Protein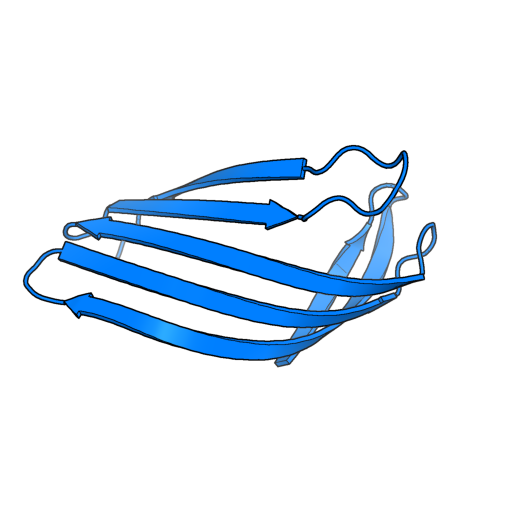 AF-A0A431ID46-F1 (afdb_monomer_lite)

pLDDT: mean 86.56, std 7.96, range [59.41, 94.62]

Sequence (87 aa):
MFHTYIDSYNKQGYWVGANHKFNLYDNGGKINLNLNAGYLNGSGHKSLLIYPTLEVGYGKAYIDIVGFPSYGDYNGLVSVGLRLNIN

Foldseek 3Di:
DKDWDQDPVRDIWIKDWDKDWDFPDDDQKTWIKIWIWTWIGDPVDTDTFTWIWIWTGGDFKIKIWIWGDDDPPDDIDIDIDIGGRDD

Secondary structure (DSSP, 8-state):
-EEEEE-TTS-EEEEEEEEEEEEEEESSEEEEEEEE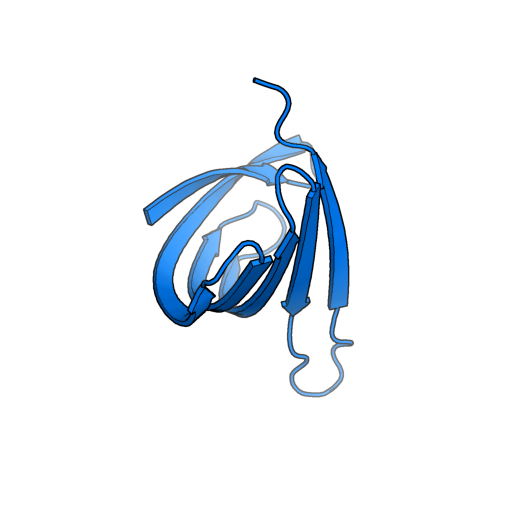EEEEE-SS-EEEEEEEEEEEEETTEEEEEEEE---TTSPPEEEEEEEE---

Structure (mmCIF, N/CA/C/O backbone):
data_AF-A0A431ID46-F1
#
_entry.id   AF-A0A431ID46-F1
#
loop_
_atom_site.group_PDB
_atom_site.id
_atom_site.type_symbol
_atom_site.label_atom_id
_atom_site.label_alt_id
_atom_site.label_comp_id
_atom_site.label_asym_id
_atom_site.label_entity_id
_atom_site.label_seq_id
_atom_site.pdbx_PDB_ins_code
_atom_site.Cartn_x
_atom_site.Cartn_y
_atom_site.Cartn_z
_atom_site.occupancy
_atom_site.B_iso_or_equiv
_atom_site.auth_seq_id
_atom_site.a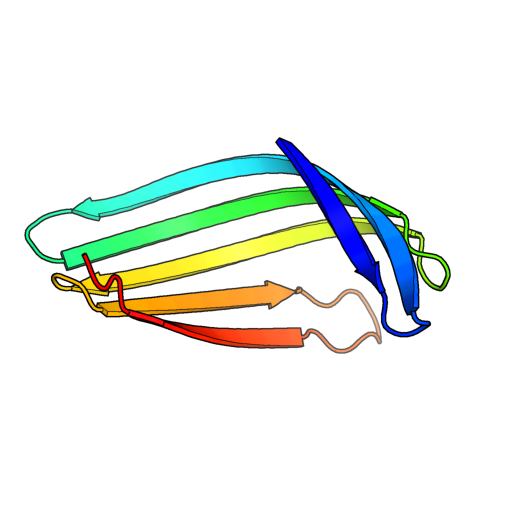uth_comp_id
_atom_site.auth_asym_id
_atom_site.auth_atom_id
_atom_site.pdbx_PDB_model_num
ATOM 1 N N . MET A 1 1 ? -6.935 -6.820 -8.552 1.00 82.25 1 MET A N 1
ATOM 2 C CA . MET A 1 1 ? -7.293 -5.386 -8.491 1.00 82.25 1 MET A CA 1
ATOM 3 C C . MET A 1 1 ? -6.521 -4.655 -9.583 1.00 82.25 1 MET A C 1
ATOM 5 O O . MET A 1 1 ? -5.345 -4.951 -9.757 1.00 82.25 1 MET A O 1
ATOM 9 N N . PHE A 1 2 ? -7.173 -3.771 -10.341 1.00 88.75 2 PHE A N 1
ATOM 10 C CA . PHE A 1 2 ? -6.560 -2.978 -11.416 1.00 88.75 2 PHE A CA 1
ATOM 11 C C . PHE A 1 2 ? -6.796 -1.494 -11.128 1.00 88.75 2 PHE A C 1
ATOM 13 O O . PHE A 1 2 ? -7.926 -1.115 -10.830 1.00 88.75 2 PHE A O 1
ATOM 20 N N . HIS A 1 3 ? -5.744 -0.681 -11.203 1.00 88.00 3 HIS A N 1
ATOM 21 C CA . HIS A 1 3 ? -5.800 0.765 -10.997 1.00 88.00 3 HIS A CA 1
ATOM 22 C C . HIS A 1 3 ? -5.017 1.488 -12.089 1.00 88.00 3 HIS A C 1
ATOM 24 O O . HIS A 1 3 ? -3.888 1.114 -12.397 1.00 88.00 3 HIS A O 1
ATOM 30 N N . THR A 1 4 ? -5.585 2.557 -12.637 1.00 92.44 4 THR A N 1
ATOM 31 C CA . THR A 1 4 ? -4.859 3.515 -13.481 1.00 92.44 4 THR A CA 1
ATOM 32 C C . THR A 1 4 ? -4.455 4.727 -12.656 1.00 92.44 4 THR A C 1
ATOM 34 O O . THR A 1 4 ? -5.219 5.160 -11.795 1.00 92.44 4 THR A O 1
ATOM 37 N N . TYR A 1 5 ? -3.292 5.301 -12.940 1.00 87.44 5 TYR A N 1
ATOM 38 C CA . TYR A 1 5 ? -2.804 6.512 -12.280 1.00 87.44 5 TYR A CA 1
ATOM 39 C C . TYR A 1 5 ? -2.057 7.405 -13.277 1.00 87.44 5 TYR A C 1
ATOM 41 O O . TYR A 1 5 ? -1.684 6.959 -14.363 1.00 87.44 5 TYR A O 1
ATOM 49 N N . ILE A 1 6 ? -1.852 8.670 -12.915 1.00 91.75 6 ILE A N 1
ATOM 50 C CA . ILE A 1 6 ? -0.965 9.582 -13.641 1.00 91.75 6 ILE A CA 1
ATOM 51 C C . ILE A 1 6 ? 0.390 9.556 -12.939 1.00 91.75 6 ILE A C 1
ATOM 53 O O . ILE A 1 6 ? 0.461 9.780 -11.731 1.00 91.75 6 ILE A O 1
ATOM 57 N N . ASP A 1 7 ? 1.448 9.213 -13.670 1.00 84.81 7 ASP A N 1
ATOM 58 C CA . ASP A 1 7 ? 2.800 9.174 -13.118 1.00 84.81 7 ASP A CA 1
ATOM 59 C C . ASP A 1 7 ? 3.428 10.574 -13.006 1.00 84.81 7 ASP A C 1
ATOM 61 O O . ASP A 1 7 ? 2.874 11.576 -13.460 1.00 84.81 7 ASP A O 1
ATOM 65 N N . SER A 1 8 ? 4.616 10.652 -12.404 1.00 86.06 8 SER A N 1
ATOM 66 C CA . SER A 1 8 ? 5.349 11.910 -12.207 1.00 86.06 8 SER A CA 1
ATOM 67 C C . SER A 1 8 ? 5.770 12.613 -13.505 1.00 86.06 8 SER A C 1
ATOM 69 O O . SER A 1 8 ? 6.230 13.750 -13.452 1.00 86.06 8 SER A O 1
ATOM 71 N N . TYR A 1 9 ? 5.617 11.966 -14.665 1.00 90.44 9 TYR A N 1
ATOM 72 C CA . TYR A 1 9 ? 5.864 12.535 -15.991 1.00 90.44 9 TYR A CA 1
ATOM 73 C C . TYR A 1 9 ? 4.563 12.923 -16.710 1.00 90.44 9 TYR A C 1
ATOM 75 O O . TYR A 1 9 ? 4.578 13.154 -17.921 1.00 90.44 9 TYR A O 1
ATOM 83 N N . ASN A 1 10 ? 3.441 12.998 -15.984 1.00 91.69 10 ASN A N 1
ATOM 84 C CA . ASN A 1 10 ? 2.105 13.283 -16.508 1.00 91.69 10 ASN A CA 1
ATOM 85 C C . ASN A 1 10 ? 1.634 12.284 -17.578 1.00 91.69 10 ASN A C 1
ATOM 87 O O . ASN A 1 10 ? 0.864 12.639 -18.472 1.00 91.69 10 ASN A O 1
ATOM 91 N N . LYS A 1 11 ? 2.084 11.026 -17.505 1.00 92.44 11 LYS A N 1
ATOM 92 C CA . LYS A 1 11 ? 1.641 9.957 -18.406 1.00 92.44 11 LYS A CA 1
ATOM 93 C C . LYS A 1 11 ? 0.751 8.962 -17.675 1.00 92.44 11 LYS A C 1
ATOM 95 O O . LYS A 1 11 ? 0.890 8.737 -16.475 1.00 92.44 11 LYS A O 1
ATOM 100 N N . GLN A 1 12 ? -0.175 8.357 -18.416 1.00 94.38 12 GLN A N 1
ATOM 101 C CA . GLN A 1 12 ? -1.043 7.320 -17.872 1.00 94.38 12 GLN A CA 1
ATOM 102 C C . GLN A 1 12 ? -0.238 6.038 -17.636 1.00 94.38 12 GLN A C 1
ATOM 104 O O . GLN A 1 12 ? 0.342 5.477 -18.566 1.00 94.38 12 GLN A O 1
ATOM 109 N N . GLY A 1 13 ? -0.227 5.584 -16.388 1.00 92.06 13 GLY A N 1
ATOM 110 C CA . GLY A 1 13 ? 0.290 4.290 -15.969 1.00 92.06 13 GLY A CA 1
ATOM 111 C C . GLY A 1 13 ? -0.825 3.392 -15.443 1.00 92.06 13 GLY A C 1
ATOM 112 O O . GLY A 1 13 ? -1.959 3.827 -15.209 1.00 92.06 13 GLY A O 1
ATOM 113 N N . TYR A 1 14 ? -0.496 2.121 -15.238 1.00 91.81 14 TYR A N 1
ATOM 114 C CA . TYR A 1 14 ? -1.388 1.188 -14.564 1.00 91.81 14 TYR A CA 1
ATOM 115 C C . TYR A 1 14 ? -0.645 0.326 -13.554 1.00 91.81 14 TYR A C 1
ATOM 117 O O . TYR A 1 14 ? 0.547 0.043 -13.676 1.00 91.81 14 TYR A O 1
ATOM 125 N N . TRP A 1 15 ? -1.388 -0.122 -12.555 1.00 89.50 15 TRP A N 1
ATOM 126 C CA . TRP A 1 15 ? -0.975 -1.129 -11.603 1.00 89.50 15 TRP A CA 1
ATOM 127 C C . TRP A 1 15 ? -1.997 -2.260 -11.604 1.00 89.50 15 TRP A C 1
ATOM 129 O O . TRP A 1 15 ? -3.210 -2.030 -11.589 1.00 89.50 15 TRP A O 1
ATOM 139 N N . VAL A 1 16 ? -1.501 -3.492 -11.617 1.00 93.12 16 VAL A N 1
ATOM 140 C CA . VAL A 1 16 ? -2.320 -4.689 -11.444 1.00 93.12 16 VAL A CA 1
ATOM 141 C C . VAL A 1 16 ? -1.716 -5.548 -10.353 1.00 93.12 16 VAL A C 1
ATOM 143 O O . VAL A 1 16 ? -0.520 -5.825 -10.358 1.00 93.12 16 VAL A O 1
ATOM 146 N N . GLY A 1 17 ? -2.541 -5.987 -9.414 1.00 92.12 17 GLY A N 1
ATOM 147 C CA . GLY A 1 17 ? -2.044 -6.784 -8.308 1.00 92.12 17 GLY A CA 1
ATOM 148 C C . GLY A 1 17 ? -3.125 -7.448 -7.485 1.00 92.12 17 GLY A C 1
ATOM 149 O O . GLY A 1 17 ? -4.331 -7.316 -7.733 1.00 92.12 17 GLY A O 1
ATOM 150 N N . ALA A 1 18 ? -2.650 -8.174 -6.489 1.00 91.75 18 ALA A N 1
ATOM 151 C CA . ALA A 1 18 ? -3.442 -8.783 -5.445 1.00 91.75 18 ALA A CA 1
ATOM 152 C C . ALA A 1 18 ? -3.061 -8.159 -4.103 1.00 91.75 18 ALA A C 1
ATOM 154 O O . ALA A 1 18 ? -1.927 -7.724 -3.888 1.00 91.75 18 ALA A O 1
ATOM 155 N N . ASN A 1 19 ? -4.025 -8.131 -3.195 1.00 92.12 19 ASN A N 1
ATOM 156 C CA . ASN A 1 19 ? -3.799 -7.748 -1.817 1.00 92.12 19 ASN A CA 1
ATOM 157 C C . ASN A 1 19 ? -4.332 -8.851 -0.906 1.00 92.12 19 ASN A C 1
ATOM 159 O O . ASN A 1 19 ? -5.352 -9.476 -1.198 1.00 92.12 19 ASN A O 1
ATOM 163 N N . HIS A 1 20 ? -3.656 -9.057 0.214 1.00 93.88 20 HIS A N 1
ATOM 164 C CA . HIS A 1 20 ? -4.171 -9.862 1.308 1.00 93.88 20 HIS A CA 1
ATOM 165 C C . HIS A 1 20 ? -4.274 -8.989 2.553 1.00 93.88 20 HIS A C 1
ATOM 167 O O . HIS A 1 20 ? -3.334 -8.258 2.869 1.00 93.88 20 HIS A O 1
ATOM 173 N N . LYS A 1 21 ? -5.421 -9.038 3.235 1.00 94.38 21 LYS A N 1
ATOM 174 C CA . LYS A 1 21 ? -5.712 -8.212 4.408 1.00 94.38 21 LYS A CA 1
ATOM 175 C C . LYS A 1 21 ? -5.779 -9.080 5.656 1.00 94.38 21 LYS A C 1
ATOM 177 O O . LYS A 1 21 ? -6.612 -9.977 5.741 1.00 94.38 21 LYS A O 1
ATOM 182 N N . PHE A 1 22 ? -4.949 -8.742 6.630 1.00 94.62 22 PHE A N 1
ATOM 183 C CA . PHE A 1 22 ? -4.980 -9.271 7.981 1.00 94.62 22 PHE A CA 1
ATOM 184 C C . PHE A 1 22 ? -5.670 -8.250 8.885 1.00 94.62 22 PHE A C 1
ATOM 186 O O . PHE A 1 22 ? -5.134 -7.166 9.129 1.00 94.62 22 PHE A O 1
ATOM 193 N N . ASN A 1 23 ? -6.860 -8.592 9.374 1.00 94.19 23 ASN A N 1
ATOM 194 C CA . ASN A 1 23 ? -7.557 -7.787 10.373 1.00 94.19 23 ASN A CA 1
ATOM 195 C C . ASN A 1 23 ? -6.992 -8.151 11.749 1.00 94.19 23 ASN A C 1
ATOM 197 O O . ASN A 1 23 ? -7.192 -9.268 12.220 1.00 94.19 23 ASN A O 1
ATOM 201 N N . LEU A 1 24 ? -6.241 -7.235 12.360 1.00 91.56 24 LEU A N 1
ATOM 202 C CA . LEU A 1 24 ? -5.548 -7.479 13.628 1.00 91.56 24 LEU A CA 1
ATOM 203 C C . LEU A 1 24 ? -6.391 -7.047 14.830 1.00 91.56 24 LEU A C 1
ATOM 205 O O . LEU A 1 24 ? -6.261 -7.612 15.912 1.00 91.56 24 LEU A O 1
ATOM 209 N N . TYR A 1 25 ? -7.246 -6.041 14.643 1.00 90.44 25 TYR A N 1
ATOM 210 C CA . TYR A 1 25 ? -8.124 -5.518 15.682 1.00 90.44 25 TYR A CA 1
ATOM 211 C C . TYR A 1 25 ? -9.353 -4.844 15.071 1.00 90.44 25 TYR A C 1
ATOM 213 O O . TYR A 1 25 ? -9.211 -4.040 14.145 1.00 90.44 25 TYR A O 1
ATOM 221 N N . ASP A 1 26 ? -10.530 -5.150 15.620 1.00 82.31 26 ASP A N 1
ATOM 222 C CA . ASP A 1 26 ? -11.803 -4.529 15.247 1.00 82.31 26 ASP A CA 1
ATOM 223 C C . ASP A 1 26 ? -12.756 -4.496 16.458 1.00 82.31 26 ASP A C 1
ATOM 225 O O . ASP A 1 26 ? -13.484 -5.451 16.728 1.00 82.31 26 ASP A O 1
ATOM 229 N N . ASN A 1 27 ? -12.672 -3.430 17.261 1.00 80.06 27 ASN A N 1
ATOM 230 C CA . ASN A 1 27 ? -13.565 -3.193 18.406 1.00 80.06 27 ASN A CA 1
ATOM 231 C C . ASN A 1 27 ? -13.665 -1.686 18.719 1.00 80.06 27 ASN A C 1
ATOM 233 O O . ASN A 1 27 ? -13.096 -1.188 19.688 1.00 80.06 27 ASN A O 1
ATOM 237 N N . GLY A 1 28 ? -14.307 -0.923 17.827 1.00 77.62 28 GLY A N 1
ATOM 238 C CA . GLY A 1 28 ? -14.412 0.549 17.898 1.00 77.62 28 GLY A CA 1
ATOM 239 C C . GLY A 1 28 ? -13.194 1.295 17.330 1.00 77.62 28 GLY A C 1
ATOM 240 O O . GLY A 1 28 ? -13.329 2.393 16.784 1.00 77.62 28 GLY A O 1
ATOM 241 N N . GLY A 1 29 ? -12.024 0.655 17.375 1.00 83.38 29 GLY A N 1
ATOM 242 C CA . GLY A 1 29 ? -10.857 0.954 16.546 1.00 83.38 29 GLY A CA 1
ATOM 243 C C . GLY A 1 29 ? -10.612 -0.128 15.497 1.00 83.38 29 GLY A C 1
ATOM 244 O O . GLY A 1 29 ? -11.160 -1.222 15.594 1.00 83.38 29 GLY A O 1
ATOM 245 N N . LYS A 1 30 ? -9.766 0.176 14.514 1.00 89.69 30 LYS A N 1
ATOM 246 C CA . LYS A 1 30 ? -9.420 -0.692 13.386 1.00 89.69 30 LYS A CA 1
ATOM 247 C C . LYS A 1 30 ? -7.906 -0.736 13.222 1.00 89.69 30 LYS A C 1
ATOM 249 O O . LYS A 1 30 ? -7.285 0.317 13.097 1.00 89.69 30 LYS A O 1
ATOM 254 N N . ILE A 1 31 ? -7.320 -1.930 13.197 1.00 93.06 31 ILE A N 1
ATOM 255 C CA . ILE A 1 31 ? -5.913 -2.135 12.828 1.00 93.06 31 ILE A CA 1
ATOM 256 C C . ILE A 1 31 ? -5.856 -3.230 11.770 1.00 93.06 31 ILE A C 1
ATOM 258 O O . ILE A 1 31 ? -6.180 -4.382 12.058 1.00 93.06 31 ILE A O 1
ATOM 262 N N . ASN A 1 32 ? -5.410 -2.883 10.563 1.00 93.81 32 ASN A N 1
ATOM 263 C CA . ASN A 1 32 ? -5.248 -3.832 9.465 1.00 93.81 32 ASN A CA 1
ATOM 264 C C . ASN A 1 32 ? -3.843 -3.781 8.897 1.00 93.81 32 ASN A C 1
ATOM 266 O O . ASN A 1 32 ? -3.369 -2.719 8.498 1.00 93.81 32 ASN A O 1
ATOM 270 N N . LEU A 1 33 ? -3.229 -4.948 8.751 1.00 93.50 33 LEU A N 1
ATOM 271 C CA . LEU A 1 33 ? -2.031 -5.108 7.946 1.00 93.50 33 LEU A CA 1
ATOM 272 C C . LEU A 1 33 ? -2.434 -5.655 6.578 1.00 93.50 33 LEU A C 1
ATOM 274 O O . LEU A 1 33 ? -3.108 -6.674 6.476 1.00 93.50 33 LEU A O 1
ATOM 278 N N . ASN A 1 34 ? -2.016 -4.990 5.514 1.00 93.44 34 ASN A N 1
ATOM 279 C CA . ASN A 1 34 ? -2.230 -5.427 4.146 1.00 93.44 34 ASN A CA 1
ATOM 280 C C . ASN A 1 34 ? -0.878 -5.754 3.530 1.00 93.44 34 ASN A C 1
ATOM 282 O O . ASN A 1 34 ? 0.053 -4.958 3.634 1.00 93.44 34 ASN A O 1
ATOM 286 N N . LEU A 1 35 ? -0.780 -6.897 2.865 1.00 92.69 35 LEU A N 1
ATOM 287 C CA . LEU A 1 35 ? 0.347 -7.212 2.000 1.00 92.69 35 LEU A CA 1
ATOM 288 C C . LEU A 1 35 ? -0.113 -7.058 0.555 1.00 92.69 35 LEU A C 1
ATOM 290 O O . LEU A 1 35 ? -1.028 -7.758 0.118 1.00 92.69 35 LEU A O 1
ATOM 294 N N . ASN A 1 36 ? 0.506 -6.132 -0.170 1.00 90.81 36 ASN A N 1
ATOM 295 C CA . ASN A 1 36 ? 0.198 -5.869 -1.567 1.00 90.81 36 ASN A CA 1
ATOM 296 C C . ASN A 1 36 ? 1.330 -6.403 -2.435 1.00 90.81 36 ASN A C 1
ATOM 298 O O . ASN A 1 36 ? 2.503 -6.182 -2.135 1.00 90.81 36 ASN A O 1
ATOM 302 N N . ALA A 1 37 ? 0.972 -7.083 -3.517 1.00 91.25 37 ALA A N 1
ATOM 303 C CA . ALA A 1 37 ? 1.910 -7.541 -4.526 1.00 91.25 37 ALA A CA 1
ATOM 304 C C . ALA A 1 37 ? 1.312 -7.301 -5.910 1.00 91.25 37 ALA A C 1
ATOM 306 O O . ALA A 1 37 ? 0.136 -7.580 -6.151 1.00 91.25 37 ALA A O 1
ATOM 307 N N . GLY A 1 38 ? 2.107 -6.783 -6.836 1.00 91.50 38 GLY A N 1
ATOM 308 C CA . GLY A 1 38 ? 1.620 -6.517 -8.179 1.00 91.50 38 GLY A CA 1
ATOM 309 C C . GLY A 1 38 ? 2.699 -6.065 -9.138 1.00 91.50 38 GLY A C 1
ATOM 310 O O . GLY A 1 38 ? 3.874 -5.987 -8.797 1.00 91.50 38 GLY A O 1
ATOM 311 N N . TYR A 1 39 ? 2.265 -5.760 -10.350 1.00 89.88 39 TYR A N 1
ATOM 312 C CA . TYR A 1 39 ? 3.077 -5.181 -11.398 1.00 89.88 39 TYR A CA 1
ATOM 313 C C . TYR A 1 39 ? 2.666 -3.729 -11.621 1.00 89.88 39 TYR A C 1
ATOM 315 O O . TYR A 1 39 ? 1.486 -3.428 -11.816 1.00 89.88 39 TYR A O 1
ATOM 323 N N . LEU A 1 40 ? 3.655 -2.844 -11.597 1.00 88.94 40 LEU A N 1
ATOM 324 C CA . LEU A 1 40 ? 3.527 -1.429 -11.897 1.00 88.94 40 LEU A CA 1
ATOM 325 C C . LEU A 1 40 ? 4.080 -1.166 -13.299 1.00 88.94 40 LEU A C 1
ATOM 327 O O . LEU A 1 40 ? 5.210 -1.543 -13.607 1.00 88.94 40 LEU A O 1
ATOM 331 N N . ASN A 1 41 ? 3.284 -0.513 -14.141 1.00 90.31 41 ASN A N 1
ATOM 332 C CA . ASN A 1 41 ? 3.668 -0.081 -15.478 1.00 90.31 41 ASN A CA 1
ATOM 333 C C . ASN A 1 41 ? 3.453 1.429 -15.606 1.00 90.31 41 ASN A C 1
ATOM 335 O O . ASN A 1 41 ? 2.358 1.889 -15.936 1.00 90.31 41 ASN A O 1
ATOM 339 N N . GLY A 1 42 ? 4.506 2.188 -15.313 1.00 87.62 42 GLY A N 1
ATOM 340 C CA . GLY A 1 42 ? 4.593 3.622 -15.561 1.00 87.62 42 GLY A CA 1
ATOM 341 C C . GLY A 1 42 ? 5.523 3.936 -16.731 1.00 87.62 42 GLY A C 1
ATOM 342 O O . GLY A 1 42 ? 6.290 3.090 -17.197 1.00 87.62 42 GLY A O 1
ATOM 343 N N . SER A 1 43 ? 5.492 5.183 -17.199 1.00 86.12 43 SER A N 1
ATOM 344 C CA . SER A 1 43 ? 6.314 5.601 -18.338 1.00 86.12 43 SER A CA 1
ATOM 345 C C . SER A 1 43 ? 7.811 5.660 -18.016 1.00 86.12 43 SER A C 1
ATOM 347 O O . SER A 1 43 ? 8.629 5.401 -18.895 1.00 86.12 43 SER A O 1
ATOM 349 N N . GLY A 1 44 ? 8.164 5.953 -16.760 1.00 79.38 44 GLY A N 1
ATOM 350 C CA . GLY A 1 44 ? 9.548 5.997 -16.278 1.00 79.38 44 GLY A CA 1
ATOM 351 C C . GLY A 1 44 ? 10.003 4.757 -15.504 1.00 79.38 44 GLY A C 1
ATOM 352 O O . GLY A 1 44 ? 11.191 4.619 -15.228 1.00 79.38 44 GLY A O 1
ATOM 353 N N . HIS A 1 45 ? 9.089 3.855 -15.133 1.00 79.12 45 HIS A N 1
ATOM 354 C CA . HIS A 1 45 ? 9.427 2.694 -14.314 1.00 79.12 45 HIS A CA 1
ATOM 355 C C . HIS A 1 45 ? 8.441 1.544 -14.518 1.00 79.12 45 HIS A C 1
ATOM 357 O O . HIS A 1 45 ? 7.226 1.743 -14.511 1.00 79.12 45 HIS A O 1
ATOM 363 N N . LYS A 1 46 ? 8.978 0.331 -14.667 1.00 88.12 46 LYS A N 1
ATOM 364 C CA . LYS A 1 46 ? 8.212 -0.911 -14.778 1.00 88.12 46 LYS A CA 1
ATOM 365 C C . LYS A 1 46 ? 8.806 -1.937 -13.833 1.00 88.12 46 LYS A C 1
ATOM 367 O O . LYS A 1 46 ? 9.973 -2.291 -13.989 1.00 88.12 46 LYS A O 1
ATOM 372 N N . SER A 1 47 ? 8.030 -2.418 -12.874 1.00 85.88 47 SER A N 1
ATOM 373 C CA . SER A 1 47 ? 8.554 -3.346 -11.873 1.00 85.88 47 SER A CA 1
ATOM 374 C C . SER A 1 47 ? 7.470 -4.178 -11.215 1.00 85.88 47 SER A C 1
ATOM 376 O O . SER A 1 47 ? 6.291 -3.823 -11.193 1.00 85.88 47 SER A O 1
ATOM 378 N N . LEU A 1 48 ? 7.898 -5.316 -10.673 1.00 87.62 48 LEU A N 1
ATOM 379 C CA . LEU A 1 48 ? 7.137 -6.006 -9.648 1.00 87.62 48 LEU A CA 1
ATOM 380 C C . LEU A 1 48 ? 7.348 -5.272 -8.329 1.00 87.62 48 LEU A C 1
ATOM 382 O O . LEU A 1 48 ? 8.474 -4.949 -7.958 1.00 87.62 48 LEU A O 1
ATOM 386 N N . LEU A 1 49 ? 6.251 -5.026 -7.633 1.00 83.69 49 LEU A N 1
ATOM 387 C CA . LEU A 1 49 ? 6.220 -4.275 -6.397 1.00 83.69 49 LEU A CA 1
ATOM 388 C C . LEU A 1 49 ? 5.555 -5.137 -5.329 1.00 83.69 49 LEU A C 1
ATOM 390 O O . LEU A 1 49 ? 4.429 -5.601 -5.517 1.00 83.69 49 LEU A O 1
ATOM 394 N N . ILE A 1 50 ? 6.248 -5.330 -4.211 1.00 88.06 50 ILE A N 1
ATOM 395 C CA . ILE A 1 50 ? 5.699 -5.941 -3.002 1.00 88.06 50 ILE A CA 1
ATOM 396 C C . ILE A 1 50 ? 5.859 -4.923 -1.887 1.00 88.06 50 ILE A C 1
ATOM 398 O O . ILE A 1 50 ? 6.966 -4.448 -1.642 1.00 88.06 50 ILE A O 1
ATOM 402 N N . TYR A 1 51 ? 4.760 -4.564 -1.236 1.00 88.19 51 TYR A N 1
ATOM 403 C CA . TYR A 1 51 ? 4.776 -3.529 -0.214 1.00 88.19 51 TYR A CA 1
ATOM 404 C C . TYR A 1 51 ? 3.680 -3.760 0.836 1.00 88.19 51 TYR A C 1
ATOM 406 O O . TYR A 1 51 ? 2.516 -4.008 0.488 1.00 88.19 51 TYR A O 1
ATOM 414 N N . PRO A 1 52 ? 4.017 -3.702 2.135 1.00 91.88 52 PRO A N 1
ATOM 415 C CA . PRO A 1 52 ? 3.017 -3.694 3.187 1.00 91.88 52 PRO A CA 1
ATOM 416 C C . PRO A 1 52 ? 2.305 -2.337 3.295 1.00 91.88 52 PRO A C 1
ATOM 418 O O . PRO A 1 52 ? 2.849 -1.273 2.988 1.00 91.88 52 PRO A O 1
ATOM 421 N N . THR A 1 53 ? 1.075 -2.370 3.793 1.00 92.25 53 THR A N 1
ATOM 422 C CA . THR A 1 53 ? 0.328 -1.188 4.227 1.00 92.25 53 THR A CA 1
ATOM 423 C C . THR A 1 53 ? -0.315 -1.461 5.576 1.00 92.25 53 THR A C 1
ATOM 425 O O . THR A 1 53 ? -1.043 -2.440 5.718 1.00 92.25 53 THR A O 1
ATOM 428 N N . LEU A 1 54 ? -0.073 -0.599 6.555 1.00 93.19 54 LEU A N 1
ATOM 429 C CA . LEU A 1 54 ? -0.716 -0.636 7.862 1.00 93.19 54 LEU A CA 1
ATOM 430 C C . LEU A 1 54 ? -1.778 0.466 7.923 1.00 93.19 54 LEU A C 1
ATOM 432 O O . LEU A 1 54 ? -1.466 1.635 7.735 1.00 93.19 54 LEU A O 1
ATOM 436 N N . GLU A 1 55 ? -3.020 0.090 8.194 1.00 93.06 55 GLU A N 1
ATOM 437 C CA . GLU A 1 55 ? -4.130 1.013 8.431 1.00 93.06 55 GLU A CA 1
ATOM 438 C C . GLU A 1 55 ? -4.468 0.963 9.922 1.00 93.06 55 GLU A C 1
ATOM 440 O O . GLU A 1 55 ? -4.808 -0.102 10.440 1.00 93.06 55 GLU A O 1
ATOM 445 N N . VAL A 1 56 ? -4.376 2.100 10.609 1.00 92.75 56 VAL A N 1
ATOM 446 C CA . VAL A 1 56 ? -4.758 2.253 12.020 1.00 92.75 56 VAL A CA 1
ATOM 447 C C . VAL A 1 56 ? -5.806 3.345 12.110 1.00 92.75 56 VAL A C 1
ATOM 449 O O . VAL A 1 56 ? -5.596 4.441 11.605 1.00 92.75 56 VAL A O 1
ATOM 452 N N . GLY A 1 57 ? -6.930 3.090 12.764 1.00 92.06 57 GLY A N 1
ATOM 453 C CA . GLY A 1 57 ? -7.962 4.104 12.918 1.00 92.06 57 GLY A CA 1
ATOM 454 C C . GLY A 1 57 ? -8.881 3.883 14.100 1.00 92.06 57 GLY A C 1
ATOM 455 O O . GLY A 1 57 ? -8.907 2.817 14.712 1.00 92.06 57 GLY A O 1
ATOM 456 N N . TYR A 1 58 ? -9.653 4.917 14.405 1.00 88.81 58 TYR A N 1
ATOM 457 C CA . TYR A 1 58 ? -10.686 4.901 15.431 1.00 88.81 58 TYR A CA 1
ATOM 458 C C . TYR A 1 58 ? -11.854 5.784 14.992 1.00 88.81 58 TYR A C 1
ATOM 460 O O . TYR A 1 58 ? -11.665 6.932 14.578 1.00 88.81 58 TYR A O 1
ATOM 468 N N . GLY A 1 59 ? -13.075 5.246 15.052 1.00 86.19 59 GLY A N 1
ATOM 469 C CA . GLY A 1 59 ? -14.262 5.931 14.538 1.00 86.19 59 GLY A CA 1
ATOM 470 C C . GLY A 1 59 ? -14.132 6.294 13.051 1.00 86.19 59 GLY A C 1
ATOM 471 O O . GLY A 1 59 ? -14.119 5.414 12.197 1.00 86.19 59 GLY A O 1
ATOM 472 N N . LYS A 1 60 ? -14.054 7.598 12.744 1.00 86.06 60 LYS A N 1
ATOM 473 C CA . LYS A 1 60 ? -13.960 8.146 11.374 1.00 86.06 60 LYS A CA 1
ATOM 474 C C . LYS A 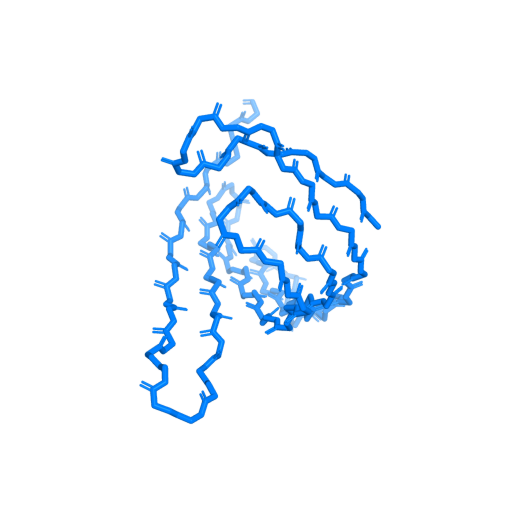1 60 ? -12.536 8.525 10.941 1.00 86.06 60 LYS A C 1
ATOM 476 O O . LYS A 1 60 ? -12.351 8.920 9.793 1.00 86.06 60 LYS A O 1
ATOM 481 N N . ALA A 1 61 ? -11.549 8.458 11.833 1.00 89.50 61 ALA A N 1
ATOM 482 C CA . ALA A 1 61 ? -10.181 8.892 11.555 1.00 89.50 61 ALA A CA 1
ATOM 483 C C . ALA A 1 61 ? -9.249 7.695 11.357 1.00 89.50 61 ALA A C 1
ATOM 485 O O . ALA A 1 61 ? -9.270 6.753 12.151 1.00 89.50 61 ALA A O 1
ATOM 486 N N . TYR A 1 62 ? -8.420 7.761 10.318 1.00 90.75 62 TYR A N 1
ATOM 487 C CA . TYR A 1 62 ? -7.499 6.707 9.917 1.00 90.75 62 TYR A CA 1
ATOM 488 C C . TYR A 1 62 ? -6.127 7.282 9.563 1.00 90.75 62 TYR A C 1
ATOM 490 O O . TYR A 1 62 ? -6.005 8.382 9.022 1.00 90.75 62 TYR A O 1
ATOM 498 N N . ILE A 1 63 ? -5.100 6.496 9.849 1.00 90.94 63 ILE A N 1
ATOM 499 C CA . ILE A 1 63 ? -3.724 6.679 9.413 1.00 90.94 63 ILE A CA 1
ATOM 500 C C . ILE A 1 63 ? -3.391 5.484 8.527 1.00 90.94 63 ILE A C 1
ATOM 502 O O . ILE A 1 63 ? -3.493 4.336 8.962 1.00 90.94 63 ILE A O 1
ATOM 506 N N . ASP A 1 64 ? -2.996 5.766 7.293 1.00 90.88 64 ASP A N 1
ATOM 507 C CA . ASP A 1 64 ? -2.542 4.782 6.321 1.00 90.88 64 ASP A CA 1
ATOM 508 C C . ASP A 1 64 ? -1.016 4.914 6.189 1.00 90.88 64 ASP A C 1
ATOM 510 O O . ASP A 1 64 ? -0.501 5.956 5.788 1.00 90.88 64 ASP A O 1
ATOM 514 N N . ILE A 1 65 ? -0.273 3.870 6.550 1.00 90.12 65 ILE A N 1
ATOM 515 C CA . ILE A 1 65 ? 1.190 3.818 6.457 1.00 90.12 65 ILE A CA 1
ATOM 516 C C . ILE A 1 65 ? 1.558 2.820 5.368 1.00 90.12 65 ILE A C 1
ATOM 518 O O . ILE A 1 65 ? 1.273 1.631 5.489 1.00 90.12 65 ILE A O 1
ATOM 522 N N . VAL A 1 66 ? 2.223 3.285 4.316 1.00 90.12 66 VAL A N 1
ATOM 523 C CA . VAL A 1 66 ? 2.699 2.461 3.202 1.00 90.12 66 VAL A CA 1
ATOM 524 C C . VAL A 1 66 ? 4.216 2.366 3.281 1.00 90.12 66 VAL A C 1
ATOM 526 O O . VAL A 1 66 ? 4.904 3.385 3.256 1.00 90.12 66 VAL A O 1
ATOM 529 N N . GLY A 1 67 ? 4.744 1.147 3.369 1.00 85.62 67 GLY A N 1
ATOM 530 C CA . GLY A 1 67 ? 6.184 0.903 3.340 1.00 85.62 67 GLY A CA 1
ATOM 531 C C . GLY A 1 67 ? 6.586 0.277 2.015 1.00 85.62 67 GLY A C 1
ATOM 532 O O . GLY A 1 67 ? 6.148 -0.823 1.715 1.00 85.62 67 GLY A O 1
ATOM 533 N N . PHE A 1 68 ? 7.435 0.941 1.242 1.00 83.38 68 PHE A N 1
ATOM 534 C CA . PHE A 1 68 ? 8.090 0.384 0.064 1.00 83.38 68 PHE A CA 1
ATOM 535 C C . PHE A 1 68 ? 9.470 -0.124 0.490 1.00 83.38 68 PHE A C 1
ATOM 537 O O . PHE A 1 68 ? 10.382 0.689 0.689 1.00 83.38 68 PHE A O 1
ATOM 544 N N . PRO A 1 69 ? 9.621 -1.442 0.709 1.00 72.88 69 PRO A N 1
ATOM 545 C CA . PRO A 1 69 ? 10.878 -2.009 1.161 1.00 72.88 69 PRO A CA 1
ATOM 546 C C . PRO A 1 69 ? 11.964 -1.786 0.114 1.00 72.88 69 PRO A C 1
ATOM 548 O O . PRO A 1 69 ? 11.718 -1.782 -1.093 1.00 72.88 69 PRO A O 1
ATOM 551 N N . SER A 1 70 ? 13.174 -1.590 0.609 1.00 70.62 70 SER A N 1
ATOM 552 C CA . SER A 1 70 ? 14.354 -1.378 -0.207 1.00 70.62 70 SER A CA 1
ATOM 553 C C . SER A 1 70 ? 15.016 -2.716 -0.540 1.00 70.62 70 SER A C 1
ATOM 555 O O . SER A 1 70 ? 14.896 -3.680 0.217 1.00 70.62 70 SER A O 1
ATOM 557 N N . TYR A 1 71 ? 15.685 -2.796 -1.690 1.00 61.09 71 TYR A N 1
ATOM 558 C CA . TYR A 1 71 ? 16.482 -3.961 -2.071 1.00 61.09 71 TYR A CA 1
ATOM 559 C C . TYR A 1 71 ? 17.839 -3.486 -2.591 1.00 61.09 71 TYR A C 1
ATOM 561 O O . TYR A 1 71 ? 17.882 -2.691 -3.524 1.00 61.09 71 TYR A O 1
ATOM 569 N N . GLY A 1 72 ? 18.940 -3.955 -2.001 1.00 65.81 72 GLY A N 1
ATOM 570 C CA . GLY A 1 72 ? 20.289 -3.491 -2.352 1.00 65.81 72 GLY A CA 1
ATOM 571 C C . GLY A 1 72 ? 20.525 -2.022 -1.978 1.00 65.81 72 GLY A C 1
ATOM 572 O O . GLY A 1 72 ? 20.120 -1.591 -0.902 1.00 65.81 72 GLY A O 1
ATOM 573 N N . ASP A 1 73 ? 21.149 -1.256 -2.876 1.00 61.97 73 ASP A N 1
ATOM 574 C CA . ASP A 1 73 ? 21.532 0.152 -2.651 1.00 61.97 73 ASP A CA 1
ATOM 575 C C . ASP A 1 73 ? 20.378 1.158 -2.824 1.00 61.97 73 ASP A C 1
ATOM 577 O O . ASP A 1 73 ? 20.556 2.367 -2.663 1.00 61.97 73 ASP A O 1
ATOM 581 N N . TYR A 1 74 ? 19.180 0.690 -3.182 1.00 59.41 74 TYR A N 1
ATOM 582 C CA . TYR A 1 74 ? 18.012 1.559 -3.281 1.00 59.41 74 TYR A CA 1
ATOM 583 C C . TYR A 1 74 ? 17.506 1.905 -1.881 1.00 59.41 74 TYR A C 1
ATOM 585 O O . TYR A 1 74 ? 17.394 1.028 -1.026 1.00 59.41 74 TYR A O 1
ATOM 593 N N . ASN A 1 75 ? 17.164 3.174 -1.648 1.00 71.44 75 ASN A N 1
ATOM 594 C CA . ASN A 1 75 ? 16.512 3.604 -0.413 1.00 71.44 75 ASN A CA 1
ATOM 595 C C . ASN A 1 75 ? 15.042 3.176 -0.422 1.00 71.44 75 ASN A C 1
ATOM 597 O O . ASN A 1 75 ? 14.339 3.352 -1.417 1.00 71.44 75 ASN A O 1
ATOM 601 N N . GLY A 1 76 ? 14.577 2.623 0.697 1.00 75.81 76 GLY A N 1
ATOM 602 C CA . GLY A 1 76 ? 13.160 2.341 0.896 1.00 75.81 76 GLY A CA 1
ATOM 603 C C . GLY A 1 76 ? 12.392 3.645 1.064 1.00 75.81 76 GLY A C 1
ATOM 604 O O . GLY A 1 76 ? 12.957 4.660 1.472 1.00 75.81 76 GLY A O 1
ATOM 605 N N . LEU A 1 77 ? 11.098 3.623 0.767 1.00 81.25 77 LEU A N 1
ATOM 606 C CA . LEU A 1 77 ? 10.228 4.780 0.957 1.00 81.25 77 LEU A CA 1
ATOM 607 C C . LEU A 1 77 ? 9.140 4.436 1.964 1.00 81.25 77 LEU A C 1
ATOM 609 O O . LEU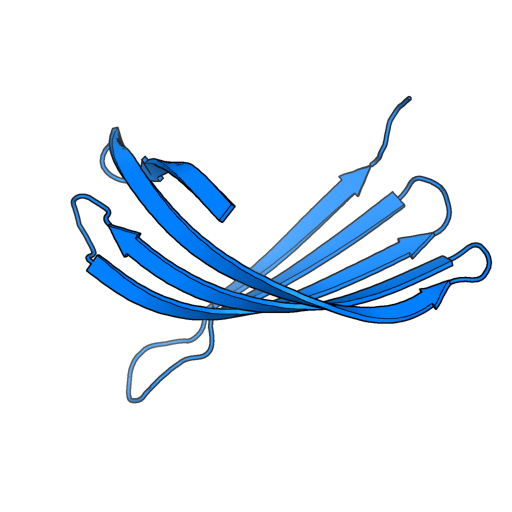 A 1 77 ? 8.515 3.386 1.873 1.00 81.25 77 LEU A O 1
ATOM 613 N N . VAL A 1 78 ? 8.887 5.330 2.913 1.00 84.62 78 VAL A N 1
ATOM 614 C CA . VAL A 1 78 ? 7.722 5.244 3.795 1.00 84.62 78 VAL A CA 1
ATOM 615 C C . VAL A 1 78 ? 6.832 6.437 3.497 1.00 84.62 78 VAL A C 1
ATOM 617 O O . VAL A 1 78 ? 7.283 7.579 3.529 1.00 84.62 78 VAL A O 1
ATOM 620 N N . SER A 1 79 ? 5.570 6.166 3.186 1.00 85.94 79 SER A N 1
ATOM 621 C CA . SER A 1 79 ? 4.536 7.179 3.008 1.00 85.94 79 SER A CA 1
ATOM 622 C C . SER A 1 79 ? 3.522 7.057 4.137 1.00 85.94 79 SER A C 1
ATOM 624 O O . SER A 1 79 ? 3.089 5.954 4.466 1.00 85.94 79 SER A O 1
ATOM 626 N N . VAL A 1 80 ? 3.155 8.186 4.740 1.00 89.44 80 VAL A N 1
ATOM 627 C CA . VAL A 1 80 ? 2.135 8.259 5.790 1.00 89.44 80 VAL A CA 1
ATOM 628 C C . VAL A 1 80 ? 1.039 9.200 5.314 1.00 89.44 80 VAL A C 1
ATOM 630 O O . VAL A 1 80 ? 1.297 10.370 5.034 1.00 89.44 80 VAL A O 1
ATOM 633 N N . GLY A 1 81 ? -0.177 8.679 5.211 1.00 88.31 81 GLY A N 1
ATOM 634 C CA . GLY A 1 81 ? -1.380 9.423 4.875 1.00 88.31 81 GLY A CA 1
ATOM 635 C C . GLY A 1 81 ? -2.327 9.498 6.065 1.00 88.31 81 GLY A C 1
ATOM 636 O O . GLY A 1 81 ? -2.478 8.538 6.818 1.00 88.31 81 GLY A O 1
ATOM 637 N N . LEU A 1 82 ? -2.991 10.641 6.221 1.00 88.50 82 LEU A N 1
ATOM 638 C CA . LEU A 1 82 ? -4.112 10.808 7.142 1.00 88.50 82 LE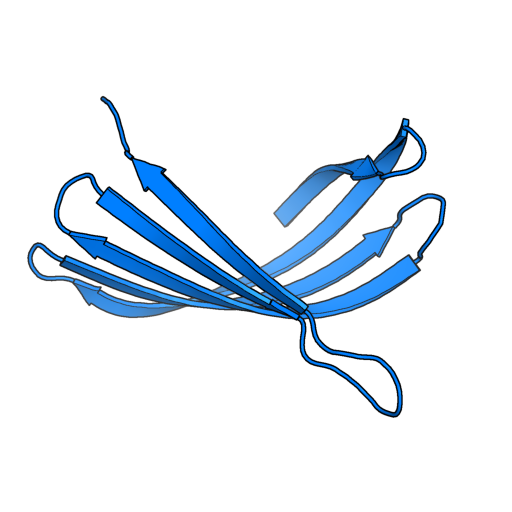U A CA 1
ATOM 639 C C . LEU A 1 82 ? -5.401 10.822 6.326 1.00 88.50 82 LEU A C 1
ATOM 641 O O . LEU A 1 82 ? -5.512 11.565 5.351 1.00 88.50 82 LEU A O 1
ATOM 645 N N . ARG A 1 83 ? -6.381 10.019 6.732 1.00 88.50 83 ARG A N 1
ATOM 646 C CA . ARG A 1 83 ? -7.677 9.919 6.067 1.00 88.50 83 ARG A CA 1
ATOM 647 C C . ARG A 1 83 ? -8.799 10.087 7.080 1.00 88.50 83 ARG A C 1
ATOM 649 O O . ARG A 1 83 ? -8.893 9.357 8.061 1.00 88.50 83 ARG A O 1
ATOM 656 N N . LEU A 1 84 ? -9.678 11.045 6.815 1.00 86.69 84 LEU A N 1
ATOM 657 C CA . LEU A 1 84 ? -10.906 11.268 7.572 1.00 86.69 84 LEU A CA 1
ATOM 658 C C . LEU A 1 84 ? -12.084 10.833 6.710 1.00 86.69 84 LEU A C 1
ATOM 660 O O . LEU A 1 84 ? -12.256 11.327 5.599 1.00 86.69 84 LEU A O 1
ATOM 664 N N . ASN A 1 85 ? -12.885 9.901 7.214 1.00 79.94 85 ASN A N 1
ATOM 665 C CA . ASN A 1 85 ? -14.090 9.460 6.534 1.00 79.94 85 ASN A CA 1
ATOM 666 C C . ASN A 1 85 ? -15.251 10.380 6.926 1.00 79.94 85 ASN A C 1
ATOM 668 O O . ASN A 1 85 ? -15.840 10.244 8.003 1.00 79.94 85 ASN A O 1
ATOM 672 N N . ILE A 1 86 ? -15.523 11.369 6.079 1.00 78.88 86 ILE A N 1
ATOM 673 C CA . ILE A 1 86 ? -16.592 12.347 6.277 1.00 78.88 86 ILE A CA 1
ATOM 674 C C . ILE A 1 86 ? -17.812 11.833 5.507 1.00 78.88 86 ILE A C 1
ATOM 676 O O . ILE A 1 86 ? -17.898 12.018 4.297 1.00 78.88 86 ILE A O 1
ATOM 680 N N . ASN A 1 87 ? -18.692 11.103 6.199 1.00 63.75 87 ASN A N 1
ATOM 681 C CA . ASN A 1 87 ? -20.040 10.811 5.690 1.00 63.75 87 ASN A CA 1
ATOM 682 C C . ASN A 1 87 ? -20.834 12.104 5.521 1.00 63.75 87 ASN A C 1
ATOM 684 O O . ASN A 1 87 ? -20.744 12.933 6.460 1.00 63.75 87 ASN A O 1
#

Radius of gyration: 14.82 Å; chains: 1; bounding box: 42×23×37 Å